Protein AF-A0A090X9S6-F1 (afdb_monomer)

Sequence (88 aa):
GAEIAAASRGNRIQDGDDKDYQVILPALPTGRTVVNTVFLHGDLRARPFRVEDFRDAIAQTGRLNEVVALGAYQVNHVWAVTLNSPEA

Mean predicted aligned error: 10.71 Å

Organism: Ixodes ricinus (NCBI:txid34613)

Solvent-accessible surface area (backbone atoms only — not comparable to full-atom values): 5832 Å² total; per-residue (Å²): 141,82,85,84,83,78,75,71,72,47,66,76,70,85,76,92,86,58,98,80,75,76,66,80,47,68,61,74,85,81,60,84,92,43,67,32,42,50,76,47,76,56,65,66,88,80,48,92,64,57,72,62,63,56,51,54,55,39,45,74,70,74,50,49,90,43,54,74,43,76,47,72,47,102,42,78,46,29,33,38,38,29,38,78,53,54,86,129

Secondary structure (DSSP, 8-state):
--------PPP----SS-TT----PPPPP-SGGGTTEEEEE--TTT----HHHHHHHHHHTT-GGGEEEEEEESEEEEEEEEESS---

Radius of gyration: 15.13 Å; Cα contacts (8 Å, |Δi|>4): 99; chains: 1; bounding box: 44×24×38 Å

pLDDT: mean 76.61, std 18.33, range [28.81, 94.44]

Foldseek 3Di:
DDDPPPDLQFDWDDDDDDPPDTDGHDRDDDDDVCLQKDKAFADPVVHQDDQVVVLVVCVVVVCNVQWPDWADDPDSGIIITGGPDRDD

Nearest PDB structures (foldseek):
  2m3d-assembly1_A  TM=5.652E-01  e=1.933E+00  Homo sapiens
  2l9w-assembly1_A  TM=6.656E-01  e=9.354E+00  Saccharomyces cerevisiae
  1fj7-assembly1_A  TM=5.203E-01  e=5.179E+00  Mesocricetus auratus

Structure (mmCIF, N/CA/C/O backbone):
data_AF-A0A090X9S6-F1
#
_entry.id   AF-A0A090X9S6-F1
#
loop_
_atom_site.group_PDB
_atom_site.id
_atom_site.type_symbol
_atom_site.label_atom_id
_atom_site.label_alt_id
_atom_site.label_comp_id
_atom_site.label_asym_id
_atom_site.label_entity_id
_atom_site.label_seq_id
_atom_site.pdbx_PDB_ins_code
_atom_site.Cartn_x
_atom_site.Cartn_y
_atom_site.Cartn_z
_atom_site.occupancy
_atom_site.B_iso_or_equiv
_atom_site.auth_seq_id
_atom_site.auth_comp_id
_atom_site.auth_asym_id
_atom_site.auth_atom_id
_atom_site.pdbx_PDB_model_num
ATOM 1 N N . GLY A 1 1 ? -27.566 3.053 -21.936 1.00 37.41 1 GLY A N 1
ATOM 2 C CA . GLY A 1 1 ? -26.172 2.592 -21.909 1.00 37.41 1 GLY A CA 1
ATOM 3 C C . GLY A 1 1 ? -25.292 3.705 -22.414 1.00 37.41 1 GLY A C 1
ATOM 4 O O . GLY A 1 1 ? -25.389 4.029 -23.585 1.00 37.41 1 GLY A O 1
ATOM 5 N N . ALA A 1 2 ? -24.529 4.326 -21.523 1.00 28.81 2 ALA A N 1
ATOM 6 C CA . ALA A 1 2 ? -23.379 5.170 -21.836 1.00 28.81 2 ALA A CA 1
ATOM 7 C C . ALA A 1 2 ? -22.646 5.387 -20.505 1.00 28.81 2 ALA A C 1
ATOM 9 O O . ALA A 1 2 ? -23.103 6.158 -19.664 1.00 28.81 2 ALA A O 1
ATOM 10 N N . GLU A 1 3 ? -21.591 4.608 -20.271 1.00 32.97 3 GLU A N 1
ATOM 11 C CA . GLU A 1 3 ? -20.743 4.727 -19.086 1.00 32.97 3 GLU A CA 1
ATOM 12 C C . GLU A 1 3 ? -19.783 5.907 -19.256 1.00 32.97 3 GLU A C 1
ATOM 14 O O . GLU A 1 3 ? -19.069 6.020 -20.253 1.00 32.97 3 GLU A O 1
ATOM 19 N N . ILE A 1 4 ? -19.780 6.803 -18.270 1.00 39.00 4 ILE A N 1
ATOM 20 C CA . ILE A 1 4 ? -18.875 7.947 -18.203 1.00 39.00 4 ILE A CA 1
ATOM 21 C C . ILE A 1 4 ? -17.543 7.451 -17.617 1.00 39.00 4 ILE A C 1
ATOM 23 O O . ILE A 1 4 ? -17.355 7.438 -16.403 1.00 39.00 4 ILE A O 1
ATOM 27 N N . ALA A 1 5 ? -16.603 7.031 -18.464 1.00 42.22 5 ALA A N 1
ATOM 28 C CA . ALA A 1 5 ? -15.229 6.743 -18.047 1.00 42.22 5 ALA A CA 1
ATOM 29 C C . ALA A 1 5 ? -14.419 8.050 -17.965 1.00 42.22 5 ALA A C 1
ATOM 31 O O . ALA A 1 5 ? -13.632 8.386 -18.851 1.00 42.22 5 ALA A O 1
ATOM 32 N N . ALA A 1 6 ? -14.637 8.826 -16.902 1.00 40.91 6 ALA A N 1
ATOM 33 C CA . ALA A 1 6 ? -13.860 10.028 -16.620 1.00 40.91 6 ALA A CA 1
ATOM 34 C C . ALA A 1 6 ? -12.518 9.671 -15.951 1.00 40.91 6 ALA A C 1
ATOM 36 O O . ALA A 1 6 ? -12.399 9.604 -14.735 1.00 40.91 6 ALA A O 1
ATOM 37 N N . ALA A 1 7 ? -11.514 9.441 -16.797 1.00 44.03 7 ALA A N 1
ATOM 38 C CA . ALA A 1 7 ? -10.114 9.831 -16.616 1.00 44.03 7 ALA A CA 1
ATOM 39 C C . ALA A 1 7 ? -9.498 9.727 -15.200 1.00 44.03 7 ALA A C 1
ATOM 41 O O . ALA A 1 7 ? -9.246 10.738 -14.546 1.00 44.03 7 ALA A O 1
ATOM 42 N N . SER A 1 8 ? -9.063 8.530 -14.804 1.00 45.97 8 SER A N 1
ATOM 43 C CA . SER A 1 8 ? -7.983 8.383 -13.817 1.00 45.97 8 SER A CA 1
ATOM 44 C C . SER A 1 8 ? -6.630 8.547 -14.519 1.00 45.97 8 SER A C 1
ATOM 46 O O . SER A 1 8 ? -5.979 7.573 -14.892 1.00 45.97 8 SER A O 1
ATOM 48 N N . ARG A 1 9 ? -6.213 9.793 -14.769 1.00 48.56 9 ARG A N 1
ATOM 49 C CA . ARG A 1 9 ? -4.838 10.082 -15.211 1.00 48.56 9 ARG A CA 1
ATOM 50 C C . ARG A 1 9 ? -3.912 9.921 -14.003 1.00 48.56 9 ARG A C 1
ATOM 52 O O . ARG A 1 9 ? -4.092 10.620 -13.012 1.00 48.56 9 ARG A O 1
ATOM 59 N N . GLY A 1 10 ? -2.970 8.978 -14.079 1.00 47.69 10 GLY A N 1
ATOM 60 C CA . GLY A 1 10 ? -1.988 8.711 -13.023 1.00 47.69 10 GLY A CA 1
ATOM 61 C C . GLY A 1 10 ? -1.273 9.988 -12.574 1.00 47.69 10 GLY A C 1
ATOM 62 O O . GLY A 1 10 ? -0.892 10.823 -13.398 1.00 47.69 10 GLY A O 1
ATOM 63 N N . ASN A 1 11 ? -1.142 10.156 -11.259 1.00 54.84 11 ASN A N 1
ATOM 64 C CA . ASN A 1 11 ? -0.538 11.339 -10.662 1.00 54.84 11 ASN A CA 1
ATOM 65 C C . ASN A 1 11 ? 0.988 11.283 -10.842 1.00 54.84 11 ASN A C 1
ATOM 67 O O . ASN A 1 11 ? 1.618 10.287 -10.489 1.00 54.84 11 ASN A O 1
ATOM 71 N N . ARG A 1 12 ? 1.584 12.334 -11.413 1.00 54.44 12 ARG A N 1
ATOM 72 C CA . ARG A 1 12 ? 3.031 12.429 -11.652 1.00 54.44 12 ARG A CA 1
ATOM 73 C C . ARG A 1 12 ? 3.677 13.182 -10.496 1.00 54.44 12 ARG A C 1
ATOM 75 O O . ARG A 1 12 ? 3.454 14.380 -10.368 1.00 54.44 12 ARG A O 1
ATOM 82 N N . ILE A 1 13 ? 4.513 12.506 -9.714 1.00 57.06 13 ILE A N 1
ATOM 83 C CA . ILE A 1 13 ? 5.400 13.167 -8.751 1.00 57.06 13 ILE A CA 1
ATOM 84 C C . ILE A 1 13 ? 6.757 13.359 -9.438 1.00 57.06 13 ILE A C 1
ATOM 86 O O . ILE A 1 13 ? 7.372 12.386 -9.866 1.00 57.06 13 ILE A O 1
ATOM 90 N N . GLN A 1 14 ? 7.178 14.613 -9.628 1.00 52.84 14 GLN A N 1
ATOM 91 C CA . GLN A 1 14 ? 8.527 14.951 -10.093 1.00 52.84 14 GLN A CA 1
ATOM 92 C C . GLN A 1 14 ? 9.387 15.226 -8.863 1.00 52.84 14 GLN A C 1
ATOM 94 O O . GLN A 1 14 ? 9.285 16.303 -8.284 1.00 52.84 14 GLN A O 1
ATOM 99 N N . ASP A 1 15 ? 10.198 14.251 -8.463 1.00 50.53 15 ASP A N 1
ATOM 100 C CA . ASP A 1 15 ? 11.279 14.477 -7.506 1.00 50.53 15 ASP A CA 1
ATOM 101 C C . ASP A 1 15 ? 12.543 14.844 -8.295 1.00 50.53 15 ASP A C 1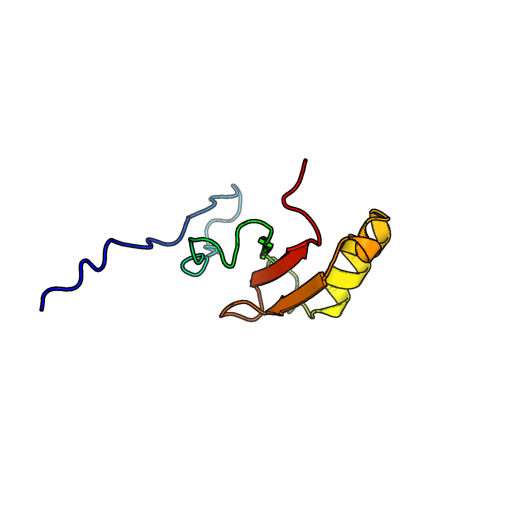
ATOM 103 O O . ASP A 1 15 ? 12.957 14.130 -9.215 1.00 50.53 15 ASP A O 1
ATOM 107 N N . GLY A 1 16 ? 13.064 16.043 -8.043 1.00 54.22 16 GLY A N 1
ATOM 108 C CA . GLY A 1 16 ? 14.151 16.635 -8.813 1.00 54.22 16 GLY A CA 1
ATOM 109 C C . GLY A 1 16 ? 15.512 16.183 -8.304 1.00 54.22 16 GLY A C 1
ATOM 110 O O . GLY A 1 16 ? 15.931 16.662 -7.262 1.00 54.22 16 GLY A O 1
ATOM 111 N N . ASP A 1 17 ? 16.176 15.292 -9.045 1.00 53.59 17 ASP A N 1
ATOM 112 C CA . ASP A 1 17 ? 17.545 15.466 -9.589 1.00 53.59 17 ASP A CA 1
ATOM 113 C C . ASP A 1 17 ? 18.034 14.205 -10.331 1.00 53.59 17 ASP A C 1
ATOM 115 O O . ASP A 1 17 ? 19.170 13.774 -10.181 1.00 53.59 17 ASP A O 1
ATOM 119 N N . ASP A 1 18 ? 17.192 13.547 -11.130 1.00 54.41 18 ASP A N 1
ATOM 120 C CA . ASP A 1 18 ? 17.651 12.372 -11.875 1.00 54.41 18 ASP A CA 1
ATOM 121 C C . ASP A 1 18 ? 16.777 12.213 -13.126 1.00 54.41 18 ASP A C 1
ATOM 123 O O . ASP A 1 18 ? 15.599 11.850 -13.063 1.00 54.41 18 ASP A O 1
ATOM 127 N N . LYS A 1 19 ? 17.342 12.645 -14.260 1.00 55.62 19 LYS A N 1
ATOM 128 C CA . LYS A 1 19 ? 16.616 12.972 -15.496 1.00 55.62 19 LYS A CA 1
ATOM 129 C C . LYS A 1 19 ? 16.001 11.773 -16.227 1.00 55.62 19 LYS A C 1
ATOM 131 O O . LYS A 1 19 ? 15.296 12.015 -17.202 1.00 55.62 19 LYS A O 1
ATOM 136 N N . ASP A 1 20 ? 16.180 10.541 -15.743 1.00 61.78 20 ASP A N 1
ATOM 137 C CA . ASP A 1 20 ? 15.780 9.338 -16.489 1.00 61.78 20 ASP A CA 1
ATOM 138 C C . ASP A 1 20 ? 14.803 8.379 -15.783 1.00 61.78 20 ASP A C 1
ATOM 140 O O . ASP A 1 20 ? 14.199 7.543 -16.455 1.00 61.78 20 ASP A O 1
ATOM 144 N N . TYR A 1 21 ? 14.552 8.486 -14.473 1.00 61.91 21 TYR A N 1
ATOM 145 C CA . TYR A 1 21 ? 13.499 7.668 -13.845 1.00 61.91 21 TYR A CA 1
ATOM 146 C C . TYR A 1 21 ? 12.239 8.496 -13.688 1.00 61.91 21 TYR A C 1
ATOM 148 O O . TYR A 1 21 ? 12.144 9.450 -12.911 1.00 61.91 21 TYR A O 1
ATOM 156 N N .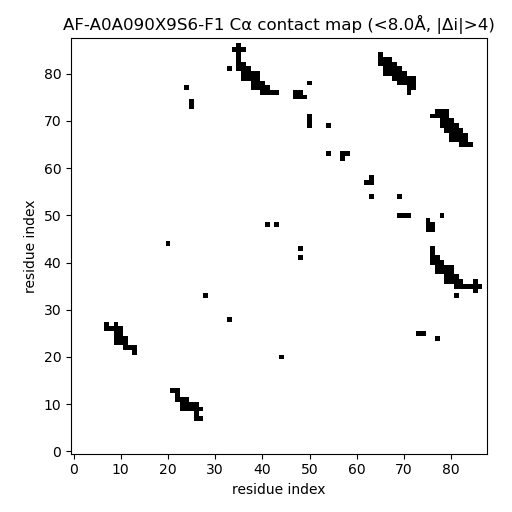 GLN A 1 22 ? 11.233 8.076 -14.429 1.00 66.12 22 GLN A N 1
ATOM 157 C CA . GLN A 1 22 ? 9.895 8.573 -14.252 1.00 66.12 22 GLN A CA 1
ATOM 158 C C . GLN A 1 22 ? 9.116 7.561 -13.419 1.00 66.12 22 GLN A C 1
ATOM 160 O O . GLN A 1 22 ? 8.838 6.453 -13.878 1.00 66.12 22 GLN A O 1
ATOM 165 N N . VAL A 1 23 ? 8.720 7.955 -12.209 1.00 68.62 23 VAL A N 1
ATOM 166 C CA . VAL A 1 23 ? 7.739 7.188 -11.440 1.00 68.62 23 VAL A CA 1
ATOM 167 C C . VAL A 1 23 ? 6.390 7.317 -12.145 1.00 68.62 23 VAL A C 1
ATOM 169 O O . VAL A 1 23 ? 5.791 8.395 -12.195 1.00 68.62 23 VAL A O 1
ATOM 172 N N . ILE A 1 24 ? 5.916 6.215 -12.723 1.00 71.75 24 ILE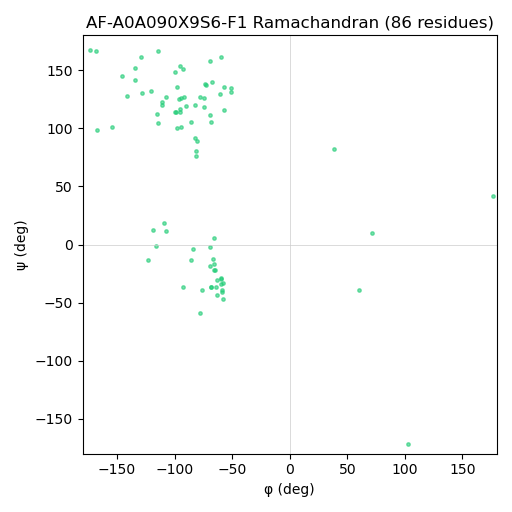 A N 1
ATOM 173 C CA . ILE A 1 24 ? 4.566 6.116 -13.280 1.00 71.75 24 ILE A CA 1
ATOM 174 C C . ILE A 1 24 ? 3.700 5.435 -12.230 1.00 71.75 24 ILE A C 1
ATOM 176 O O . ILE A 1 24 ? 3.721 4.214 -12.094 1.00 71.75 24 ILE A O 1
ATOM 180 N N . LEU A 1 25 ? 2.931 6.231 -11.487 1.00 75.50 25 LEU A N 1
ATOM 181 C CA . LEU A 1 25 ? 1.959 5.683 -10.552 1.00 75.50 25 LEU A CA 1
ATOM 182 C C . LEU A 1 25 ? 0.754 5.116 -11.319 1.00 75.50 25 LEU A C 1
ATOM 184 O O . LEU A 1 25 ? 0.270 5.757 -12.263 1.00 75.50 25 LEU A O 1
ATOM 188 N N . PRO A 1 26 ? 0.232 3.946 -10.909 1.00 81.94 26 PRO A N 1
ATOM 189 C CA . PRO A 1 26 ? -1.033 3.453 -11.419 1.00 81.94 26 PRO A CA 1
ATOM 190 C C . PRO A 1 26 ? -2.156 4.446 -11.107 1.00 81.94 26 PRO A C 1
ATOM 192 O O . PRO A 1 26 ? -2.060 5.284 -10.206 1.00 81.94 26 PRO A O 1
ATOM 195 N N . ALA A 1 27 ? -3.262 4.319 -11.835 1.00 85.31 27 ALA A N 1
ATOM 196 C CA . ALA A 1 27 ? -4.494 4.988 -11.455 1.00 85.31 27 ALA A CA 1
ATOM 197 C C . ALA A 1 27 ? -4.877 4.553 -10.034 1.00 85.31 27 ALA A C 1
ATOM 199 O O . ALA A 1 27 ? -5.145 3.373 -9.791 1.00 85.31 27 ALA A O 1
ATOM 200 N N . LEU A 1 28 ? -4.885 5.503 -9.098 1.00 84.50 28 LEU A N 1
ATOM 201 C CA . LEU A 1 28 ? -5.354 5.229 -7.749 1.00 84.50 28 LEU A CA 1
ATOM 202 C C . LEU A 1 28 ? -6.879 5.079 -7.776 1.00 84.50 28 LEU A C 1
ATOM 204 O O . LEU A 1 28 ? -7.565 5.843 -8.466 1.00 84.50 28 LEU A O 1
ATOM 208 N N . PRO A 1 29 ? -7.417 4.085 -7.059 1.00 86.12 29 PRO A N 1
ATOM 209 C CA . PRO A 1 29 ? -8.849 3.886 -6.990 1.00 86.12 29 PRO A CA 1
ATOM 210 C C . PRO A 1 29 ? -9.465 5.042 -6.197 1.00 86.12 29 PRO A C 1
ATOM 212 O O . PRO A 1 29 ? -8.805 5.704 -5.397 1.00 86.12 29 PRO A O 1
ATOM 215 N N . THR A 1 30 ? -10.752 5.285 -6.412 1.00 83.62 30 THR A N 1
ATOM 216 C CA . THR A 1 30 ? -11.509 6.300 -5.674 1.00 83.62 30 THR A CA 1
ATOM 217 C C . THR A 1 30 ? -12.795 5.690 -5.125 1.00 83.62 30 THR A C 1
ATOM 219 O O . THR A 1 30 ? -13.238 4.630 -5.570 1.00 83.62 30 THR A O 1
ATOM 222 N N . GLY A 1 31 ? -13.395 6.347 -4.132 1.00 84.62 31 GLY A N 1
ATOM 223 C CA . GLY A 1 31 ? -14.652 5.918 -3.522 1.00 84.62 31 GLY A CA 1
ATOM 224 C C . GLY A 1 31 ? -14.488 5.238 -2.163 1.00 84.62 31 GLY A C 1
ATOM 225 O O . GLY A 1 31 ? -13.417 5.229 -1.560 1.00 84.62 31 GLY A O 1
ATOM 226 N N . ARG A 1 32 ? -15.597 4.685 -1.658 1.00 79.25 32 ARG A N 1
ATOM 227 C CA . ARG A 1 32 ? -15.738 4.253 -0.253 1.00 79.25 32 ARG A CA 1
ATOM 228 C C . ARG A 1 32 ? -14.730 3.183 0.177 1.00 79.25 32 ARG A C 1
ATOM 230 O O . ARG A 1 32 ? -14.356 3.155 1.341 1.00 79.25 32 ARG A O 1
ATOM 237 N N . THR A 1 33 ? -14.276 2.344 -0.750 1.00 74.25 33 THR A N 1
ATOM 238 C CA . THR A 1 33 ? -13.343 1.240 -0.478 1.00 74.25 33 THR A CA 1
ATOM 239 C C . THR A 1 33 ? -11.957 1.715 -0.037 1.00 74.25 33 THR A C 1
ATOM 241 O O . THR A 1 33 ? -11.249 0.962 0.620 1.00 74.25 33 THR A O 1
ATOM 244 N N . VAL A 1 34 ? -11.566 2.954 -0.356 1.00 84.44 34 VAL A N 1
ATOM 245 C CA . VAL A 1 34 ? -10.214 3.471 -0.074 1.00 84.44 34 VAL A CA 1
ATOM 246 C C . VAL A 1 34 ? -10.180 4.670 0.861 1.00 84.44 34 VAL A C 1
ATOM 248 O O . VAL A 1 34 ? -9.137 5.288 1.024 1.00 84.44 34 VAL A O 1
ATOM 251 N N . VAL A 1 35 ? -11.296 4.974 1.526 1.00 86.56 35 VAL A N 1
ATOM 252 C CA . VAL A 1 35 ? -11.407 6.121 2.448 1.00 86.56 35 VAL A CA 1
ATOM 253 C C . VAL A 1 35 ? -10.381 6.053 3.582 1.00 86.56 35 VAL A C 1
ATOM 255 O O . VAL A 1 35 ? -9.861 7.082 3.992 1.00 86.56 35 VAL A O 1
ATOM 258 N N . ASN A 1 36 ? -10.031 4.844 4.025 1.00 90.88 36 ASN A N 1
ATOM 259 C CA . ASN A 1 36 ? -9.027 4.623 5.068 1.00 90.88 36 ASN A CA 1
ATOM 260 C C . ASN A 1 36 ? -7.742 4.011 4.499 1.00 90.88 36 ASN A C 1
ATOM 262 O O . ASN A 1 36 ? -7.010 3.344 5.223 1.00 90.88 36 ASN A O 1
ATOM 266 N N . THR A 1 37 ? -7.519 4.101 3.186 1.00 91.19 37 THR A N 1
ATOM 267 C CA . THR A 1 37 ? -6.388 3.438 2.533 1.00 91.19 37 THR A CA 1
ATOM 268 C C . THR A 1 37 ? -5.380 4.459 2.039 1.00 91.19 37 THR A C 1
ATOM 270 O O . THR A 1 37 ? -5.710 5.310 1.216 1.00 91.19 37 THR A O 1
ATOM 273 N N . VAL A 1 38 ? -4.139 4.334 2.503 1.00 90.00 38 VAL A N 1
ATOM 274 C CA . VAL A 1 38 ? -2.997 5.096 1.989 1.00 90.00 38 VAL A CA 1
ATOM 275 C C . VAL A 1 38 ? -2.196 4.240 1.012 1.00 90.00 38 VAL A C 1
ATOM 277 O O . VAL A 1 38 ? -2.130 3.016 1.143 1.00 90.00 38 VAL A O 1
ATOM 280 N N . PHE A 1 39 ? -1.591 4.887 0.017 1.00 90.00 39 PHE A N 1
ATOM 281 C CA . PHE A 1 39 ? -0.782 4.222 -1.000 1.00 90.00 39 PHE A CA 1
ATOM 282 C C . PHE A 1 39 ? 0.686 4.592 -0.821 1.00 90.00 39 PHE A C 1
ATOM 284 O O . PHE A 1 39 ? 1.050 5.764 -0.903 1.00 90.00 39 PHE A O 1
ATOM 291 N N . LEU A 1 40 ? 1.521 3.585 -0.583 1.00 89.44 40 LEU A N 1
ATOM 292 C CA . LEU A 1 40 ? 2.964 3.727 -0.430 1.00 89.44 40 LEU A CA 1
ATOM 293 C C . LEU A 1 40 ? 3.654 3.399 -1.750 1.00 89.44 40 LEU A C 1
ATOM 295 O O . LEU A 1 40 ? 3.326 2.404 -2.395 1.00 89.44 40 LEU A O 1
ATOM 299 N N . HIS A 1 41 ? 4.627 4.219 -2.130 1.00 87.69 41 HIS A N 1
ATOM 300 C CA . HIS A 1 41 ? 5.465 4.003 -3.304 1.00 87.69 41 HIS A CA 1
ATOM 301 C C . HIS A 1 41 ? 6.874 3.588 -2.868 1.00 87.69 41 HIS A C 1
ATOM 303 O O . HIS A 1 41 ? 7.501 4.283 -2.070 1.00 87.69 41 HIS A O 1
ATOM 309 N N . GLY A 1 42 ? 7.369 2.470 -3.398 1.00 85.88 42 GLY A N 1
ATOM 310 C CA . GLY A 1 42 ? 8.763 2.057 -3.255 1.00 85.88 42 GLY A CA 1
ATOM 311 C C . GLY A 1 42 ? 9.594 2.516 -4.451 1.00 85.88 42 GLY A C 1
ATOM 312 O O . GLY A 1 42 ? 9.257 2.190 -5.586 1.00 85.88 42 GLY A O 1
ATOM 313 N N . ASP A 1 43 ? 10.696 3.228 -4.203 1.00 84.12 43 ASP A N 1
ATOM 314 C CA . ASP A 1 43 ? 11.629 3.650 -5.253 1.00 84.12 43 ASP A CA 1
ATOM 315 C C . ASP A 1 43 ? 12.386 2.453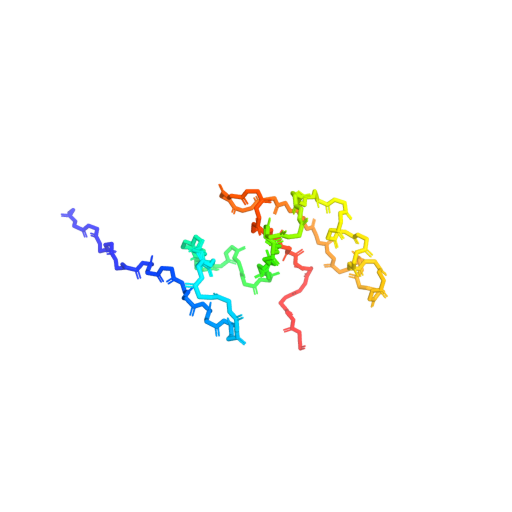 -5.857 1.00 84.12 43 ASP A C 1
ATOM 317 O O . ASP A 1 43 ? 13.316 1.900 -5.260 1.00 84.12 43 ASP A O 1
ATOM 321 N N . LEU A 1 44 ? 12.004 2.058 -7.074 1.00 79.31 44 LEU A N 1
ATOM 322 C CA . LEU A 1 44 ? 12.593 0.903 -7.754 1.00 79.31 44 LEU A CA 1
ATOM 323 C C . LEU A 1 44 ? 14.064 1.097 -8.134 1.00 79.31 44 LEU A C 1
ATOM 325 O O . LEU A 1 44 ? 14.709 0.105 -8.472 1.00 79.31 44 LEU A O 1
ATOM 329 N N . ARG A 1 45 ? 14.613 2.319 -8.071 1.00 81.19 45 ARG A N 1
ATOM 330 C CA . ARG A 1 45 ? 16.053 2.545 -8.263 1.00 81.19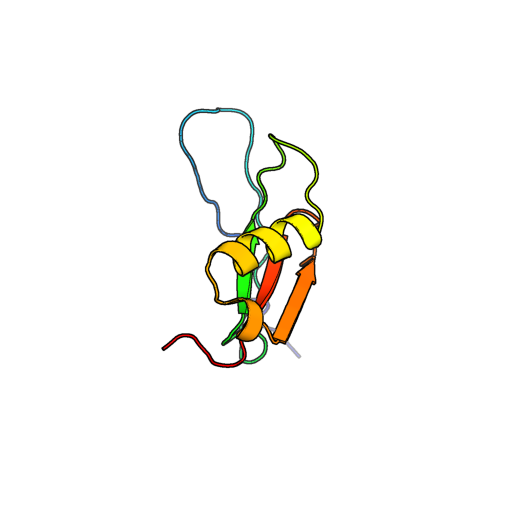 45 ARG A CA 1
ATOM 331 C C . ARG A 1 45 ? 16.891 1.862 -7.183 1.00 81.19 45 ARG A C 1
ATOM 333 O O . ARG A 1 45 ? 18.015 1.457 -7.459 1.00 81.19 45 ARG A O 1
ATOM 340 N N . ALA A 1 46 ? 16.357 1.725 -5.966 1.00 78.50 46 ALA A N 1
ATOM 341 C CA . ALA A 1 46 ? 17.089 1.145 -4.846 1.00 78.50 46 ALA A CA 1
ATOM 342 C C . ALA A 1 46 ? 17.142 -0.388 -4.931 1.00 78.50 46 ALA A C 1
ATOM 344 O O . ALA A 1 46 ? 18.221 -0.979 -4.944 1.00 78.50 46 ALA A O 1
ATOM 345 N N . ARG A 1 47 ? 15.971 -1.038 -4.956 1.00 82.75 47 ARG A N 1
ATOM 346 C CA . ARG A 1 47 ? 15.797 -2.495 -5.097 1.00 82.75 47 ARG A CA 1
ATOM 347 C C . ARG A 1 47 ? 14.314 -2.857 -5.250 1.00 82.75 47 ARG A C 1
ATOM 349 O O . ARG A 1 47 ? 13.452 -2.044 -4.923 1.00 82.75 47 ARG A O 1
ATOM 356 N N . PRO A 1 48 ? 13.983 -4.101 -5.639 1.00 83.94 48 PRO A N 1
ATOM 357 C CA . PRO A 1 48 ? 12.636 -4.628 -5.458 1.00 83.94 48 PRO A CA 1
ATOM 358 C C . PRO A 1 48 ? 12.255 -4.665 -3.970 1.00 83.94 48 PRO A C 1
ATOM 360 O O . PRO A 1 48 ? 12.998 -5.206 -3.141 1.00 83.94 48 PRO A O 1
ATOM 363 N N . PHE A 1 49 ? 11.088 -4.113 -3.645 1.00 86.81 49 PHE A N 1
ATOM 364 C CA . PHE A 1 49 ? 10.520 -4.165 -2.300 1.00 86.81 49 PHE A CA 1
ATOM 365 C C . PHE A 1 49 ? 9.588 -5.361 -2.130 1.00 86.81 49 PHE A C 1
ATOM 367 O O . PHE 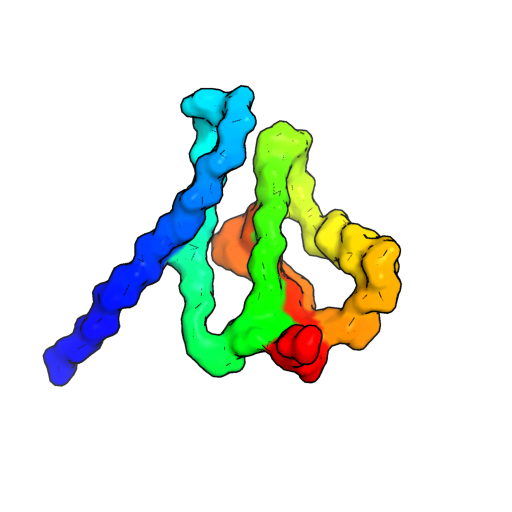A 1 49 ? 8.945 -5.817 -3.079 1.00 86.81 49 PHE A O 1
ATOM 374 N N . ARG A 1 50 ? 9.498 -5.846 -0.894 1.00 88.94 50 ARG A N 1
ATOM 375 C CA . ARG A 1 50 ? 8.514 -6.834 -0.455 1.00 88.94 50 ARG A CA 1
ATOM 376 C C . ARG A 1 50 ? 7.561 -6.221 0.562 1.00 88.94 50 ARG A C 1
ATOM 378 O O . ARG A 1 50 ? 7.829 -5.159 1.115 1.00 88.94 50 ARG A O 1
ATOM 385 N N . VAL A 1 51 ? 6.459 -6.913 0.835 1.00 89.31 51 VAL A N 1
ATOM 386 C CA . VAL A 1 51 ? 5.446 -6.450 1.792 1.00 89.31 51 VAL A CA 1
ATOM 387 C C . VAL A 1 51 ? 6.026 -6.263 3.197 1.00 89.31 51 VAL A C 1
ATOM 389 O O . VAL A 1 51 ? 5.635 -5.342 3.913 1.00 89.31 51 VAL A O 1
ATOM 392 N N . GLU A 1 52 ? 6.993 -7.102 3.574 1.00 91.75 52 GLU A N 1
ATOM 393 C CA . GLU A 1 52 ? 7.671 -7.063 4.867 1.00 91.75 52 GLU A CA 1
ATOM 394 C C . GLU A 1 52 ? 8.462 -5.768 5.055 1.00 91.75 52 GLU A C 1
ATOM 396 O O . GLU A 1 52 ? 8.424 -5.202 6.141 1.00 91.75 52 GLU A O 1
ATOM 401 N N . ASP A 1 53 ? 9.078 -5.237 3.992 1.00 91.12 53 ASP A N 1
ATOM 402 C CA . ASP A 1 53 ? 9.830 -3.978 4.057 1.00 91.12 53 ASP A CA 1
ATOM 403 C C . ASP A 1 53 ? 8.928 -2.817 4.522 1.00 91.12 53 ASP A C 1
ATOM 405 O O . ASP A 1 53 ? 9.322 -1.996 5.351 1.00 91.12 53 ASP A O 1
ATOM 409 N N . PHE A 1 54 ? 7.685 -2.770 4.030 1.00 91.06 54 PHE A N 1
ATOM 410 C CA . PHE A 1 54 ? 6.706 -1.755 4.430 1.00 91.06 54 PHE A CA 1
ATOM 411 C C . PHE A 1 54 ? 6.115 -2.040 5.807 1.00 91.06 54 PHE A C 1
AT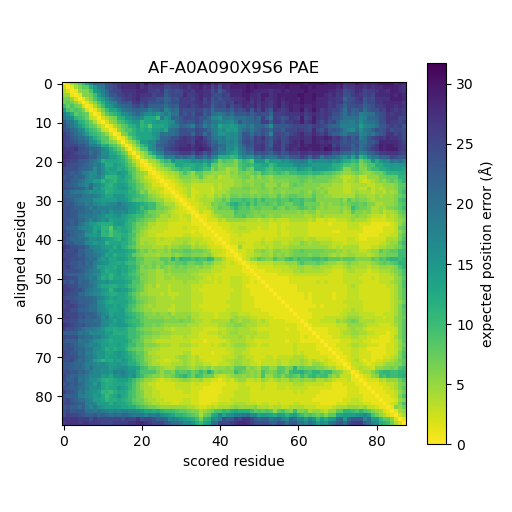OM 413 O O . PHE A 1 54 ? 5.929 -1.117 6.599 1.00 91.06 54 PHE A O 1
ATOM 420 N N . ARG A 1 55 ? 5.839 -3.312 6.115 1.00 92.06 55 ARG A N 1
ATOM 421 C CA . ARG A 1 55 ? 5.356 -3.718 7.437 1.00 92.06 55 ARG A CA 1
ATOM 422 C C . ARG A 1 55 ? 6.340 -3.305 8.531 1.00 92.06 55 ARG A C 1
ATOM 424 O O . ARG A 1 55 ? 5.914 -2.740 9.535 1.00 92.06 55 ARG A O 1
ATOM 431 N N . ASP A 1 56 ? 7.627 -3.564 8.329 1.00 93.75 56 ASP A N 1
ATOM 432 C CA . ASP A 1 56 ? 8.683 -3.253 9.291 1.00 93.75 56 ASP A CA 1
ATOM 433 C C . ASP A 1 56 ? 8.880 -1.740 9.433 1.00 93.75 56 ASP A C 1
ATOM 435 O O . ASP A 1 56 ? 9.087 -1.247 10.543 1.00 93.75 56 ASP A O 1
ATOM 439 N N . ALA A 1 57 ? 8.755 -0.981 8.341 1.00 91.31 57 ALA A N 1
ATOM 440 C CA . ALA A 1 57 ? 8.772 0.479 8.389 1.00 91.31 57 ALA A CA 1
ATOM 441 C C . ALA A 1 57 ? 7.590 1.046 9.200 1.00 91.31 57 ALA A C 1
ATOM 443 O O . ALA A 1 57 ? 7.787 1.921 10.038 1.00 91.31 57 ALA A O 1
ATOM 444 N N . ILE A 1 58 ? 6.374 0.516 9.021 1.00 92.19 58 ILE A N 1
ATOM 445 C CA . ILE A 1 58 ? 5.191 0.921 9.803 1.00 92.19 58 ILE A CA 1
ATOM 446 C C . ILE A 1 58 ? 5.324 0.487 11.271 1.00 92.19 58 ILE A C 1
ATOM 448 O O . ILE A 1 58 ? 4.929 1.210 12.185 1.00 92.19 58 ILE A O 1
ATOM 452 N N . ALA A 1 59 ? 5.907 -0.684 11.533 1.00 93.25 59 ALA A N 1
ATOM 453 C CA . ALA A 1 59 ? 6.169 -1.142 12.895 1.00 93.25 59 ALA A CA 1
ATOM 454 C C . ALA A 1 59 ? 7.073 -0.166 13.662 1.00 93.25 59 ALA A C 1
ATOM 456 O O . ALA A 1 59 ? 6.812 0.119 14.830 1.00 93.25 59 ALA A O 1
ATOM 457 N N . GLN A 1 60 ? 8.079 0.404 12.993 1.00 94.44 60 GLN A N 1
ATOM 458 C CA . GLN A 1 60 ? 8.974 1.406 13.580 1.00 94.44 60 GLN A CA 1
ATOM 459 C C . GLN A 1 60 ? 8.261 2.710 13.960 1.00 94.44 60 GLN A C 1
ATOM 461 O O . GLN A 1 60 ? 8.739 3.418 14.844 1.00 94.44 60 GLN A O 1
ATOM 466 N N . THR A 1 61 ? 7.104 3.021 13.364 1.00 91.50 61 THR A N 1
ATOM 467 C CA . THR A 1 61 ? 6.300 4.188 13.762 1.00 91.50 61 THR A CA 1
ATOM 468 C C . THR A 1 61 ? 5.388 3.904 14.957 1.00 91.50 61 THR A C 1
ATOM 470 O O . THR A 1 61 ? 4.671 4.799 15.395 1.00 91.50 61 THR A O 1
ATOM 473 N N . GLY A 1 62 ? 5.348 2.663 15.457 1.00 91.94 62 GLY A N 1
ATOM 474 C CA . GLY A 1 62 ? 4.462 2.250 16.547 1.00 91.94 62 GLY A CA 1
ATOM 475 C C . GLY A 1 62 ? 2.978 2.164 16.172 1.00 91.94 62 GLY A C 1
ATOM 476 O O . GLY A 1 62 ? 2.159 1.987 17.065 1.00 91.94 62 GLY A O 1
ATOM 477 N N . ARG A 1 63 ? 2.624 2.268 14.880 1.00 89.69 63 ARG A N 1
ATOM 478 C CA . ARG A 1 63 ? 1.224 2.309 14.396 1.00 89.69 63 ARG A CA 1
ATOM 479 C C . ARG A 1 63 ? 0.773 1.025 13.694 1.00 89.69 63 ARG A C 1
ATOM 481 O O . ARG A 1 63 ? -0.280 0.991 13.067 1.00 89.69 63 ARG A O 1
ATOM 488 N N . LEU A 1 64 ? 1.545 -0.062 13.780 1.00 92.19 64 LEU A N 1
ATOM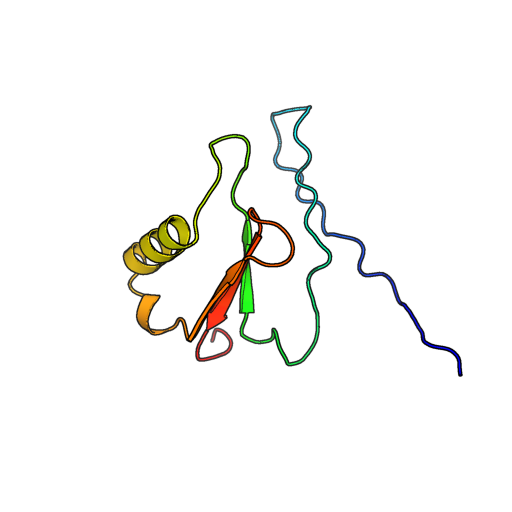 489 C CA . LEU A 1 64 ? 1.204 -1.321 13.097 1.00 92.19 64 LEU A CA 1
ATOM 490 C C . LEU A 1 64 ? -0.150 -1.899 13.549 1.00 92.19 64 LEU A C 1
ATOM 492 O O . LEU A 1 64 ? -0.836 -2.541 12.762 1.00 92.19 64 LEU A O 1
ATOM 496 N N . AS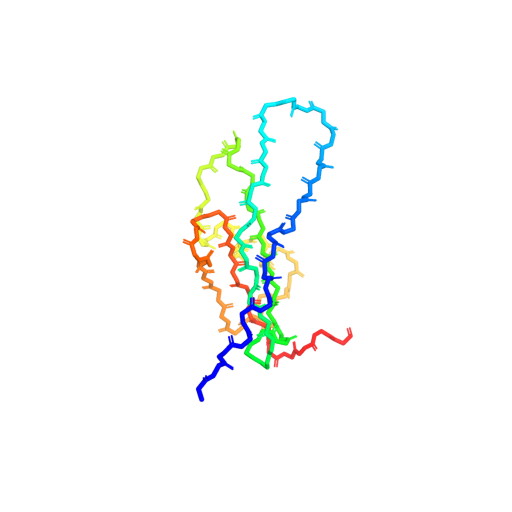N A 1 65 ? -0.561 -1.642 14.791 1.00 93.50 65 ASN A N 1
ATOM 497 C CA . ASN A 1 65 ? -1.865 -2.026 15.340 1.00 93.50 65 ASN A CA 1
ATOM 498 C C . ASN A 1 65 ? -3.058 -1.310 14.680 1.00 93.50 65 ASN A C 1
ATOM 500 O O . ASN A 1 65 ? -4.195 -1.748 14.850 1.00 93.50 65 ASN A O 1
ATOM 504 N N . GLU A 1 66 ? -2.822 -0.214 13.959 1.00 93.44 66 GLU A N 1
ATOM 505 C CA . GLU A 1 66 ? -3.856 0.512 13.218 1.00 93.44 66 GLU A CA 1
ATOM 506 C C . GLU A 1 66 ? -4.085 -0.072 11.815 1.00 93.44 66 GLU A C 1
ATOM 508 O O . GLU A 1 66 ? -5.094 0.229 11.179 1.00 93.44 66 GLU A O 1
ATOM 513 N N . VAL A 1 67 ? -3.184 -0.938 11.335 1.00 94.12 67 VAL A N 1
ATOM 514 C CA . VAL A 1 67 ? -3.245 -1.540 9.997 1.00 94.12 67 VAL A CA 1
ATOM 515 C C . VAL A 1 67 ? -4.181 -2.750 9.987 1.00 94.12 67 VAL A C 1
ATOM 517 O O . VAL A 1 67 ? -3.945 -3.749 10.662 1.00 94.12 67 VAL A O 1
ATOM 520 N N . VAL A 1 68 ? -5.224 -2.685 9.158 1.00 94.44 68 VAL A N 1
ATOM 521 C CA . VAL A 1 68 ? -6.189 -3.775 8.921 1.00 94.44 68 VAL A CA 1
ATOM 522 C C . VAL A 1 68 ? -5.777 -4.636 7.734 1.00 94.44 68 VAL A C 1
ATOM 524 O O . VAL A 1 68 ? -5.968 -5.850 7.750 1.00 94.44 68 VAL A O 1
ATOM 527 N N . ALA A 1 69 ? -5.217 -4.018 6.695 1.00 92.88 69 ALA A N 1
ATOM 528 C CA . ALA A 1 69 ? -4.745 -4.723 5.512 1.00 92.88 69 ALA A CA 1
ATOM 529 C C . ALA A 1 69 ? -3.505 -4.043 4.930 1.00 92.88 69 ALA A C 1
ATOM 531 O O . ALA A 1 69 ? -3.391 -2.819 4.945 1.00 92.88 69 ALA A O 1
ATOM 532 N N . LEU A 1 70 ? -2.595 -4.852 4.391 1.00 94.19 70 LEU A N 1
ATOM 533 C CA . LEU A 1 70 ? -1.410 -4.409 3.667 1.00 94.19 70 LEU A CA 1
ATOM 534 C C . LEU A 1 70 ? -1.183 -5.342 2.477 1.00 94.19 70 LEU A C 1
ATOM 536 O O . LEU A 1 70 ? -1.117 -6.559 2.655 1.00 94.19 70 LEU A O 1
ATOM 540 N N . GLY A 1 71 ? -1.046 -4.791 1.273 1.00 91.31 71 GLY A N 1
ATOM 541 C CA . GLY A 1 71 ? -0.811 -5.599 0.078 1.00 91.31 71 GLY A CA 1
ATOM 542 C C . GLY A 1 71 ? -0.412 -4.789 -1.148 1.00 91.31 71 GLY A C 1
ATOM 543 O O . GLY A 1 71 ? -0.527 -3.565 -1.165 1.00 91.31 71 GLY A O 1
ATOM 544 N N . ALA A 1 72 ? 0.083 -5.479 -2.175 1.00 88.88 72 ALA A N 1
ATOM 545 C CA . ALA A 1 72 ? 0.478 -4.845 -3.429 1.00 88.88 72 ALA A CA 1
ATOM 546 C C . ALA A 1 72 ? -0.753 -4.295 -4.170 1.00 88.88 72 ALA A C 1
ATOM 548 O O . ALA A 1 72 ? -1.796 -4.948 -4.236 1.00 88.88 72 ALA A O 1
ATOM 549 N N . TYR A 1 73 ? -0.620 -3.109 -4.761 1.00 88.00 73 TYR A N 1
ATOM 550 C CA . TYR A 1 73 ? -1.654 -2.464 -5.561 1.00 88.00 73 TYR A CA 1
ATOM 551 C C . TYR A 1 73 ? -1.219 -2.355 -7.022 1.00 88.00 73 TYR A C 1
ATOM 553 O O . TYR A 1 73 ? -0.419 -1.491 -7.370 1.00 88.00 73 TYR A O 1
ATOM 561 N N . GLN A 1 74 ? -1.798 -3.212 -7.872 1.00 80.38 74 GLN A N 1
ATOM 562 C CA . GLN A 1 74 ? -1.601 -3.324 -9.332 1.00 80.38 74 GLN A CA 1
ATOM 563 C C . GLN A 1 74 ? -0.168 -3.635 -9.805 1.00 80.38 74 GLN A C 1
ATOM 565 O O . GLN A 1 74 ? 0.010 -4.423 -10.729 1.00 80.38 74 GLN A O 1
ATOM 570 N N . VAL A 1 75 ? 0.849 -3.052 -9.178 1.00 74.44 75 VAL A N 1
ATOM 571 C CA . VAL A 1 75 ? 2.271 -3.158 -9.495 1.00 74.44 75 VAL A CA 1
ATOM 572 C C . VAL A 1 75 ? 3.053 -3.384 -8.198 1.00 74.44 75 VAL A C 1
ATOM 574 O O . VAL A 1 75 ? 2.747 -2.781 -7.176 1.00 74.44 75 VAL A O 1
ATOM 577 N N . ASN A 1 76 ? 4.098 -4.219 -8.223 1.00 74.12 76 ASN A N 1
ATOM 578 C CA . ASN A 1 76 ? 4.866 -4.618 -7.022 1.00 74.12 76 ASN A CA 1
ATOM 579 C C . ASN A 1 76 ? 5.657 -3.477 -6.333 1.00 74.12 76 ASN A C 1
ATOM 581 O O . ASN A 1 76 ? 6.431 -3.726 -5.413 1.00 74.12 76 ASN A O 1
ATOM 585 N N . HIS A 1 77 ? 5.499 -2.232 -6.783 1.00 81.62 77 HIS A N 1
ATOM 586 C CA . HIS A 1 77 ? 6.145 -1.043 -6.219 1.00 81.62 77 HIS A CA 1
ATOM 587 C C . HIS A 1 77 ? 5.155 -0.034 -5.631 1.00 81.62 77 HIS A C 1
ATOM 589 O O . HIS A 1 77 ? 5.580 0.984 -5.090 1.00 81.62 77 HIS A O 1
ATOM 595 N N . VAL A 1 78 ? 3.852 -0.312 -5.706 1.00 88.75 78 VAL A N 1
ATOM 596 C CA . VAL A 1 78 ? 2.819 0.464 -5.022 1.00 88.75 78 VAL A CA 1
ATOM 597 C C . VAL A 1 78 ? 2.064 -0.463 -4.087 1.00 88.75 78 VAL A C 1
ATOM 599 O O . VAL A 1 78 ? 1.673 -1.561 -4.472 1.00 88.75 78 VAL A O 1
ATOM 602 N N . TRP A 1 79 ? 1.872 -0.028 -2.849 1.00 91.19 79 TRP A N 1
ATOM 603 C CA . TRP A 1 79 ? 1.317 -0.844 -1.776 1.00 91.19 79 TRP A CA 1
ATOM 604 C C . TRP A 1 79 ? 0.156 -0.113 -1.121 1.00 91.19 79 TRP A C 1
ATOM 606 O O . TRP A 1 79 ? 0.274 1.059 -0.779 1.00 91.19 79 TRP A O 1
ATOM 616 N N . ALA A 1 80 ? -0.969 -0.799 -0.962 1.00 92.38 80 ALA A N 1
ATOM 617 C CA . ALA A 1 80 ? -2.138 -0.286 -0.268 1.00 92.38 80 ALA A CA 1
ATOM 618 C C . ALA A 1 80 ? -2.069 -0.682 1.209 1.00 92.38 80 ALA A C 1
ATOM 620 O O . ALA A 1 80 ? -1.925 -1.865 1.527 1.00 92.38 80 ALA A O 1
ATOM 621 N N . VAL A 1 81 ? -2.197 0.304 2.094 1.00 93.94 81 VAL A N 1
ATOM 622 C CA . VAL A 1 81 ? -2.292 0.125 3.545 1.00 93.94 81 VAL A CA 1
ATOM 623 C C . VAL A 1 81 ? -3.673 0.609 3.968 1.00 93.94 81 VAL A C 1
ATOM 625 O O . VAL A 1 81 ? -3.954 1.801 3.879 1.00 93.94 81 VAL A O 1
ATOM 628 N N . THR A 1 82 ? -4.541 -0.289 4.419 1.00 93.44 82 THR A N 1
ATOM 629 C CA . THR A 1 82 ? -5.864 0.068 4.944 1.00 93.44 82 THR A CA 1
ATOM 630 C C . THR A 1 82 ? -5.802 0.168 6.460 1.00 93.44 82 THR A C 1
ATOM 632 O O . THR A 1 82 ? -5.410 -0.787 7.131 1.00 93.44 82 THR A O 1
ATOM 635 N N . LEU A 1 83 ? -6.224 1.310 6.992 1.00 92.75 83 LEU A N 1
ATOM 636 C CA . LEU A 1 83 ? -6.269 1.619 8.415 1.00 92.75 83 LEU A CA 1
ATOM 637 C C . LEU A 1 83 ? -7.660 1.341 9.008 1.00 92.75 83 LEU A C 1
ATOM 639 O O . LEU A 1 83 ? -8.683 1.369 8.313 1.00 92.75 83 LEU A O 1
ATOM 643 N N . ASN A 1 84 ? -7.698 1.059 10.309 1.00 90.94 84 ASN A N 1
ATOM 644 C CA . ASN A 1 84 ? -8.921 0.721 11.047 1.00 90.94 84 ASN A CA 1
ATOM 645 C C . ASN A 1 84 ? -9.888 1.905 11.219 1.00 90.94 84 ASN A C 1
ATOM 647 O O . ASN A 1 84 ? -11.085 1.697 11.419 1.00 90.94 84 ASN A O 1
ATOM 651 N N . SER A 1 85 ? -9.397 3.126 11.051 1.00 83.62 85 SER A N 1
ATOM 652 C CA . SER A 1 85 ? -10.180 4.347 10.932 1.00 83.62 85 SER A CA 1
ATOM 653 C C . SER A 1 85 ? -9.648 5.184 9.769 1.00 83.62 85 SER A C 1
ATOM 655 O O . SER A 1 85 ? -8.455 5.102 9.460 1.00 83.62 85 SER A O 1
ATOM 657 N N . PRO A 1 86 ? -10.493 6.003 9.115 1.00 68.44 86 PRO A N 1
ATOM 658 C CA . PRO A 1 86 ? -9.961 7.111 8.335 1.00 68.44 86 PRO A CA 1
ATOM 659 C C . PRO A 1 86 ? -9.137 7.949 9.306 1.00 68.44 86 PRO A C 1
ATOM 661 O O . PRO A 1 86 ? -9.548 8.109 10.457 1.00 68.44 86 PRO A O 1
ATOM 664 N N . GLU A 1 87 ? -7.949 8.379 8.898 1.00 56.09 87 GLU A N 1
ATOM 665 C CA . GLU A 1 87 ? -7.083 9.168 9.772 1.00 56.09 87 GLU A CA 1
ATOM 666 C C . GLU A 1 87 ? -7.879 10.352 10.362 1.00 56.09 87 GLU A C 1
ATOM 668 O O . GLU A 1 87 ? -8.636 11.011 9.641 1.00 56.09 87 GLU A O 1
ATOM 673 N N . ALA A 1 88 ? -7.775 10.529 11.683 1.00 41.06 88 ALA A N 1
ATOM 674 C CA . ALA A 1 88 ? -8.296 11.675 12.427 1.00 41.06 88 ALA A CA 1
ATOM 675 C C . ALA A 1 88 ? -7.297 12.835 12.379 1.00 41.06 88 ALA A C 1
ATOM 677 O O . ALA A 1 88 ? -6.078 12.546 12.385 1.00 41.06 88 ALA A O 1
#